Protein AF-A0A658K7X8-F1 (afdb_monomer)

Organism: NCBI:txid251724

Sequence (131 aa):
MVTKVSDSGRADALLAQLPREGRGRLKVFLGAAPGVGKTYAMLQAAHAQLRQGVRVVAGVVETHGRAETEALLNGVPQQPLLRTEYRGMTLEEMDLDALLKAAPALVLVDELAHTNAPGSRHTKRWQDIQE

Mean predicted aligned error: 5.35 Å

Solvent-accessible surface area (backbone atoms only — not comparable to full-atom values): 8335 Å² total; per-residue (Å²): 135,83,80,76,74,55,71,67,60,57,51,53,56,54,58,70,72,52,82,81,82,86,61,88,86,88,86,83,73,82,66,100,53,86,87,74,43,47,63,49,55,51,47,55,52,48,53,56,40,44,77,72,69,45,50,54,32,36,40,38,79,77,51,86,87,36,66,73,42,44,59,51,50,74,76,45,52,66,52,74,60,42,78,45,82,54,98,92,38,83,44,77,41,61,43,59,69,60,47,62,73,65,60,60,79,38,74,41,72,57,60,62,85,39,69,45,62,92,88,49,96,47,68,33,42,50,55,65,72,69,108

Nearest PDB structures (foldseek):
  2r8r-assembly2_B  TM=1.002E+00  e=3.128E-18  Pseudomonas syringae pv. tomato str. DC3000
  2r8r-assembly1_A  TM=1.003E+00  e=4.681E-18  Pseudomonas syringae pv. tomato str. DC3000
  2nmv-assembly1_A  TM=3.295E-01  e=2.252E+00  Bacillus subtilis
  6o8g-assembly2_B  TM=2.976E-01  e=4.123E+00  [Bacillus] caldotenax

Secondary structure (DSSP, 8-state):
------HHHHHHHHHHHS---SS--------SSTTSSHHHHHHHHHHHHHHTT--EEEEE---TT-HHHHHHHHTS-BPPPEEEEETTEEEEE--HHHHHHH--SEEEE--TT-BPPTT-SSSBHHHHHH-

Foldseek 3Di:
DDPPPDPVVVQVVVQVPDDPPVFDDDDAQDDDDPPPCSLVVLLVVVVVCVVVVFQEEEQDGDCVPPPSSVVSNVVHHYDAWDWDADPNDTDTHGPLVVCVVVVGRYYHDPDQADQDDPPDPDRGNVVSVRD

pLDDT: mean 91.02, std 14.11, range [26.56, 98.75]

InterPro domains:
  IPR003852 Signal transduction histidine kinase, osmosensitive K+ channel sensor, N-terminal [PF02702] (23-131)
  IPR027417 P-loop containing nucleoside triphosphate hydrolase [G3DSA:3.40.50.300] (21-131)
  IPR027417 P-loop containing nucleoside triphosphate hydrolase [SSF52540] (28-118)
  IPR052023 Sensor histidine kinase KdpD [PTHR45569] (2-131)

Radius of gyration: 15.7 Å; Cα contacts (8 Å, |Δi|>4): 142; chains: 1; bounding box: 36×34×46 Å

Structure (mmCIF, N/CA/C/O backbone):
data_AF-A0A658K7X8-F1
#
_entry.id   AF-A0A658K7X8-F1
#
loop_
_atom_site.group_PDB
_atom_site.id
_atom_site.type_symbol
_atom_site.label_atom_id
_atom_site.label_alt_id
_atom_site.label_comp_id
_atom_site.label_asym_id
_atom_site.label_entity_id
_atom_site.label_seq_id
_atom_site.pdbx_PDB_ins_code
_atom_site.Cartn_x
_atom_site.Cartn_y
_atom_site.Cartn_z
_atom_site.occupancy
_atom_site.B_iso_or_equiv
_atom_site.auth_seq_id
_atom_site.auth_comp_id
_atom_site.auth_asym_id
_atom_site.auth_atom_id
_atom_site.pdbx_PDB_model_num
ATOM 1 N N . MET A 1 1 ? 11.511 23.031 22.742 1.00 32.84 1 MET A N 1
ATOM 2 C CA . MET A 1 1 ? 10.926 21.681 22.598 1.00 32.84 1 MET A CA 1
ATOM 3 C C . MET A 1 1 ? 9.708 21.805 21.690 1.00 32.84 1 MET A C 1
ATOM 5 O O . MET A 1 1 ? 8.608 22.018 22.172 1.00 32.84 1 MET A O 1
ATOM 9 N N . VAL A 1 2 ? 9.912 21.820 20.368 1.00 26.56 2 VAL A N 1
ATOM 10 C CA . VAL A 1 2 ? 8.791 21.838 19.416 1.00 26.56 2 VAL A CA 1
ATOM 11 C C . VAL A 1 2 ? 8.385 20.389 19.221 1.00 26.56 2 VAL A C 1
ATOM 13 O O . VAL A 1 2 ? 9.100 19.618 18.583 1.00 26.56 2 VAL A O 1
ATOM 16 N N . THR A 1 3 ? 7.270 19.999 19.824 1.00 30.20 3 THR A N 1
ATOM 17 C CA . THR A 1 3 ? 6.587 18.749 19.512 1.00 30.20 3 THR A CA 1
ATOM 18 C C . THR A 1 3 ? 6.206 18.793 18.033 1.00 30.20 3 THR A C 1
ATOM 20 O O . THR A 1 3 ? 5.252 19.457 17.633 1.00 30.20 3 THR A O 1
ATOM 23 N N . LYS A 1 4 ? 6.995 18.112 17.192 1.00 32.78 4 LYS A N 1
ATOM 24 C CA . LYS A 1 4 ? 6.599 17.746 15.831 1.00 32.78 4 LYS A CA 1
ATOM 25 C C . LYS A 1 4 ? 5.364 16.858 15.971 1.00 32.78 4 LYS A C 1
ATOM 27 O O . LYS A 1 4 ? 5.484 15.654 16.173 1.00 32.78 4 LYS A O 1
ATOM 32 N N . VAL A 1 5 ? 4.177 17.454 15.907 1.00 38.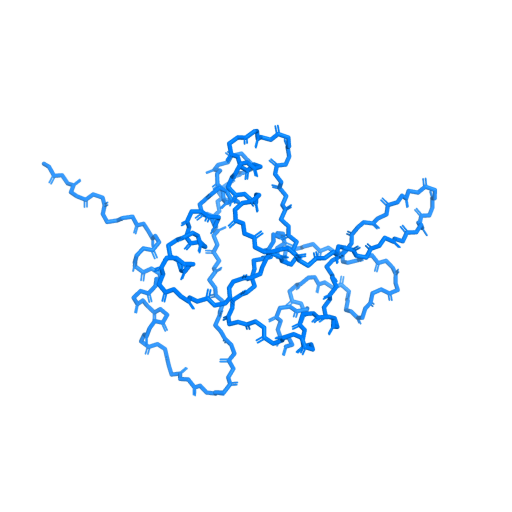53 5 VAL A N 1
ATOM 33 C CA . VAL A 1 5 ? 2.964 16.706 15.578 1.00 38.53 5 VAL A CA 1
ATOM 34 C C . VAL A 1 5 ? 3.248 16.096 14.210 1.00 38.53 5 VAL A C 1
ATOM 36 O O . VAL A 1 5 ? 3.385 16.828 13.230 1.00 38.53 5 VAL A O 1
ATOM 39 N N . SER A 1 6 ? 3.474 14.784 14.163 1.00 49.81 6 SER A N 1
ATOM 40 C CA . SER A 1 6 ? 3.715 14.066 12.916 1.00 49.81 6 SER A CA 1
ATOM 41 C C . SER A 1 6 ? 2.559 14.333 11.956 1.00 49.81 6 SER A C 1
ATOM 43 O O . SER A 1 6 ? 1.392 14.262 12.348 1.00 49.81 6 SER A O 1
ATOM 45 N N . ASP A 1 7 ? 2.890 14.626 10.701 1.00 66.62 7 ASP A N 1
ATOM 46 C CA . ASP A 1 7 ? 1.940 15.010 9.647 1.00 66.62 7 ASP A CA 1
ATOM 47 C C . ASP A 1 7 ? 0.775 14.006 9.495 1.00 66.62 7 ASP A C 1
ATOM 49 O O . ASP A 1 7 ? -0.366 14.368 9.212 1.00 66.62 7 ASP A O 1
ATOM 53 N N . SER A 1 8 ? 1.033 12.734 9.818 1.00 68.31 8 SER A N 1
ATOM 54 C CA . SER A 1 8 ? 0.043 11.655 9.823 1.00 68.31 8 SER A CA 1
ATOM 55 C C . SER A 1 8 ? -1.152 11.898 10.748 1.00 68.31 8 SER A C 1
ATOM 57 O O . SER A 1 8 ? -2.275 11.617 10.334 1.00 68.31 8 SER A O 1
ATOM 59 N N . GLY A 1 9 ? -0.935 12.426 11.957 1.00 74.25 9 GLY A N 1
ATOM 60 C CA . GLY A 1 9 ? -1.999 12.629 12.945 1.00 74.25 9 GLY A CA 1
ATOM 61 C C . GLY A 1 9 ? -2.940 13.771 12.562 1.00 74.25 9 GLY A C 1
ATOM 62 O O . GLY A 1 9 ? -4.139 13.707 12.828 1.00 74.25 9 GLY A O 1
ATOM 63 N N . ARG A 1 10 ? -2.421 14.791 11.863 1.00 80.88 10 ARG A N 1
ATOM 64 C CA . ARG A 1 10 ? -3.247 15.865 11.290 1.00 80.88 10 ARG A CA 1
ATOM 65 C C . ARG A 1 10 ? -4.119 15.350 10.154 1.00 80.88 10 ARG A C 1
ATOM 67 O O . ARG A 1 10 ? -5.296 15.693 10.103 1.00 80.88 10 ARG A O 1
ATOM 74 N N . ALA A 1 11 ? -3.563 14.508 9.283 1.00 81.31 11 ALA A N 1
ATOM 75 C CA . ALA A 1 11 ? -4.328 13.883 8.210 1.00 81.31 11 ALA A CA 1
ATOM 76 C C . ALA A 1 11 ? -5.474 13.016 8.761 1.00 81.31 11 ALA A C 1
ATOM 78 O O . ALA A 1 11 ? -6.596 13.121 8.277 1.00 81.31 11 ALA A O 1
ATOM 79 N N . ASP A 1 12 ? -5.234 12.227 9.812 1.00 83.38 12 ASP A N 1
ATOM 80 C CA . ASP A 1 12 ? -6.287 11.408 10.431 1.00 83.38 12 ASP A CA 1
ATOM 81 C C . ASP A 1 12 ? -7.386 12.262 11.076 1.00 83.38 12 ASP A C 1
ATOM 83 O O . ASP A 1 12 ? -8.573 11.984 10.895 1.00 83.38 12 ASP A O 1
ATOM 87 N N . ALA A 1 13 ? -7.009 13.344 11.764 1.00 81.12 13 ALA A N 1
ATOM 88 C CA . ALA A 1 13 ? -7.965 14.287 12.339 1.00 81.12 13 ALA A CA 1
ATOM 89 C C . ALA A 1 13 ? -8.821 14.982 11.266 1.00 81.12 13 ALA A C 1
ATOM 91 O O . ALA A 1 13 ? -10.030 15.124 11.449 1.00 81.12 13 ALA A O 1
ATOM 92 N N . LEU A 1 14 ? -8.220 15.374 10.137 1.00 81.00 14 LEU A N 1
ATOM 93 C CA . LEU A 1 14 ? -8.944 15.954 9.005 1.00 81.00 14 LEU A CA 1
ATOM 94 C C . LEU A 1 14 ? -9.917 14.939 8.395 1.00 81.00 14 LEU A C 1
ATOM 96 O O . LEU A 1 14 ? -11.089 15.249 8.196 1.00 81.00 14 LEU A O 1
ATOM 100 N N . LEU A 1 15 ? -9.458 13.707 8.156 1.00 83.06 15 LEU A N 1
ATOM 101 C CA . LEU A 1 15 ? -10.302 12.635 7.629 1.00 83.06 15 LEU A CA 1
ATOM 102 C C . LEU A 1 15 ? -11.490 12.360 8.551 1.00 83.06 15 LEU A C 1
ATOM 104 O O . LEU A 1 15 ? -12.595 12.152 8.059 1.00 83.06 15 LEU A O 1
ATOM 108 N N . ALA A 1 16 ? -11.292 12.380 9.871 1.00 82.88 16 ALA A N 1
ATOM 109 C CA . ALA A 1 16 ? -12.360 12.169 10.845 1.00 82.88 16 ALA A CA 1
ATOM 110 C C . ALA A 1 16 ? -13.504 13.190 10.717 1.00 82.88 16 ALA A C 1
ATOM 112 O O . ALA A 1 16 ? -14.657 12.808 10.917 1.00 82.88 16 ALA A O 1
ATOM 113 N N . GLN A 1 17 ? -13.197 14.432 10.331 1.00 84.25 17 GLN A N 1
ATOM 114 C CA . GLN A 1 17 ? -14.153 15.540 10.211 1.00 84.25 17 GLN A CA 1
ATOM 115 C C . GLN A 1 17 ? -14.938 15.549 8.889 1.00 84.25 17 GLN A C 1
ATOM 117 O O . GLN A 1 17 ? -15.947 16.243 8.793 1.00 84.25 17 GLN A O 1
ATOM 122 N N . LEU A 1 18 ? -14.513 14.788 7.873 1.00 81.88 18 LEU A N 1
ATOM 123 C CA . LEU A 1 18 ? -15.205 14.756 6.582 1.00 81.88 18 LEU A CA 1
ATOM 124 C C . LEU A 1 18 ? -16.543 13.996 6.672 1.00 81.88 18 LEU A C 1
ATOM 126 O O . LEU A 1 18 ? -16.579 12.910 7.271 1.00 81.88 18 LEU A O 1
ATOM 130 N N . PRO A 1 19 ? -17.624 14.499 6.042 1.00 77.69 19 PRO A N 1
ATOM 131 C CA . PRO A 1 19 ? -18.906 13.804 5.970 1.00 77.69 19 PRO A CA 1
ATOM 132 C C . PRO A 1 19 ? -18.757 12.371 5.442 1.00 77.69 19 PRO A C 1
ATOM 134 O O . PRO A 1 19 ? -17.954 12.095 4.550 1.00 77.69 19 PRO A O 1
ATOM 137 N N . ARG A 1 20 ? -19.529 11.431 5.998 1.00 72.19 20 ARG A N 1
ATOM 138 C CA . ARG A 1 20 ? -19.598 10.050 5.497 1.00 72.19 20 ARG A CA 1
ATOM 139 C C . ARG A 1 20 ? -20.727 9.941 4.475 1.00 72.19 20 ARG A C 1
ATOM 141 O O . ARG A 1 20 ? -21.810 9.475 4.802 1.00 72.19 20 ARG A O 1
ATOM 148 N N . GLU A 1 21 ? -20.475 10.360 3.241 1.00 76.44 21 GLU A N 1
ATOM 149 C CA . GLU A 1 21 ? -21.455 10.322 2.136 1.00 76.44 21 GLU A CA 1
ATOM 150 C C . GLU A 1 21 ? -21.576 8.929 1.483 1.00 76.44 21 GLU A C 1
ATOM 152 O O . GLU A 1 21 ? -21.750 8.801 0.276 1.00 76.44 21 GLU A O 1
ATOM 157 N N . GLY A 1 22 ? -21.406 7.853 2.259 1.00 72.00 22 GLY A N 1
ATOM 158 C CA . GLY A 1 22 ? -21.418 6.475 1.747 1.00 72.00 22 GLY A CA 1
ATOM 159 C C . GLY A 1 22 ? -20.195 6.069 0.910 1.00 72.00 22 GLY A C 1
ATOM 160 O O . GLY A 1 22 ? -20.096 4.908 0.528 1.00 72.00 22 GLY A O 1
ATOM 161 N N . ARG A 1 23 ? -19.244 6.980 0.660 1.00 78.69 23 ARG A N 1
ATOM 162 C CA . ARG A 1 23 ? -17.979 6.705 -0.047 1.00 78.69 23 ARG A CA 1
ATOM 163 C C . ARG A 1 23 ? -16.822 6.479 0.931 1.00 78.69 23 ARG A C 1
ATOM 165 O O . ARG A 1 23 ? -16.831 6.993 2.054 1.00 78.69 23 ARG A O 1
ATOM 172 N N . GLY A 1 24 ? -15.822 5.714 0.493 1.00 88.38 24 GLY A N 1
ATOM 173 C CA . GLY A 1 24 ? -14.564 5.519 1.217 1.00 88.38 24 GLY A CA 1
ATOM 174 C C . GLY A 1 24 ? -13.761 6.817 1.383 1.00 88.38 24 GLY A C 1
ATOM 175 O O . GLY A 1 24 ? -14.084 7.859 0.814 1.00 88.38 24 GLY A O 1
ATOM 176 N N . ARG A 1 25 ? -12.691 6.759 2.182 1.00 92.06 25 ARG A N 1
ATOM 177 C CA . ARG A 1 25 ? -11.773 7.884 2.417 1.00 92.06 25 ARG A CA 1
ATOM 178 C C . ARG A 1 25 ? -10.373 7.523 1.930 1.00 92.06 25 ARG A C 1
ATOM 180 O O . ARG A 1 25 ? -9.888 6.441 2.244 1.00 92.06 25 ARG A O 1
ATOM 187 N N . LEU A 1 26 ? -9.707 8.451 1.244 1.00 94.19 26 LEU A N 1
ATOM 188 C CA . LEU A 1 26 ? -8.338 8.277 0.756 1.00 94.19 26 LEU A CA 1
ATOM 189 C C . LEU A 1 26 ? -7.351 9.104 1.590 1.00 94.19 26 LEU A C 1
ATOM 191 O O . LEU A 1 26 ? -7.487 10.322 1.702 1.00 94.19 26 LEU A O 1
ATOM 195 N N . LYS A 1 27 ? -6.327 8.442 2.137 1.00 95.25 27 LYS A N 1
ATOM 196 C CA . LYS A 1 27 ? -5.163 9.084 2.762 1.00 95.25 27 LYS A CA 1
ATOM 197 C C . LYS A 1 27 ? -3.953 8.908 1.851 1.00 95.25 27 LYS A C 1
ATOM 199 O O . LYS A 1 27 ? -3.530 7.782 1.616 1.00 95.25 27 LYS A O 1
ATOM 204 N N . VAL A 1 28 ? -3.378 10.009 1.372 1.00 95.25 28 VAL A N 1
ATOM 205 C CA . VAL A 1 28 ? -2.204 9.977 0.487 1.00 95.25 28 VAL A CA 1
ATOM 206 C C . VAL A 1 28 ? -0.943 10.323 1.272 1.00 95.25 28 VAL A C 1
ATOM 208 O O . VAL A 1 28 ? -0.864 11.374 1.906 1.00 95.25 28 VAL A O 1
ATOM 211 N N . PHE A 1 29 ? 0.066 9.455 1.195 1.00 94.56 29 PHE A N 1
ATOM 212 C CA . PHE A 1 29 ? 1.412 9.732 1.695 1.00 94.56 29 PHE A CA 1
ATOM 213 C C . PHE A 1 29 ? 2.247 10.329 0.559 1.00 94.56 29 PHE A C 1
ATOM 215 O O . PHE A 1 29 ? 2.762 9.606 -0.292 1.00 94.56 29 PHE A O 1
ATOM 222 N N . LEU A 1 30 ? 2.357 11.658 0.519 1.00 93.00 30 LEU A N 1
ATOM 223 C CA . LEU A 1 30 ? 3.117 12.371 -0.509 1.00 93.00 30 LEU A CA 1
ATOM 224 C C . LEU A 1 30 ? 4.597 12.494 -0.118 1.00 93.00 30 LEU A C 1
ATOM 226 O O . LEU A 1 30 ? 4.939 12.625 1.054 1.00 93.00 30 LEU A O 1
ATOM 230 N N . GLY A 1 31 ? 5.491 12.481 -1.105 1.00 90.00 31 GLY A N 1
ATOM 231 C CA . GLY A 1 31 ? 6.921 12.656 -0.875 1.00 90.00 31 GLY A CA 1
ATOM 232 C C . GLY A 1 31 ? 7.628 13.197 -2.109 1.00 90.00 31 GLY A C 1
ATOM 233 O O . GLY A 1 31 ? 7.279 12.827 -3.226 1.00 90.00 31 GLY A O 1
ATOM 234 N N . ALA A 1 32 ? 8.623 14.057 -1.894 1.00 89.50 32 ALA A N 1
ATOM 235 C CA . ALA A 1 32 ? 9.283 14.824 -2.953 1.00 89.50 32 ALA A CA 1
ATOM 236 C C . ALA A 1 32 ? 10.163 13.985 -3.897 1.00 89.50 32 ALA A C 1
ATOM 238 O O . ALA A 1 32 ? 10.481 14.434 -4.993 1.00 89.50 32 ALA A O 1
ATOM 239 N N . ALA A 1 33 ? 10.570 12.783 -3.476 1.00 88.44 33 ALA A N 1
ATOM 240 C CA . ALA A 1 33 ? 11.449 11.909 -4.245 1.00 88.44 33 ALA A CA 1
ATOM 241 C C . ALA A 1 33 ? 11.236 10.418 -3.895 1.00 88.44 33 ALA A C 1
ATOM 243 O O . ALA A 1 33 ? 10.585 10.090 -2.889 1.00 88.44 33 ALA A O 1
ATOM 244 N N . PRO A 1 34 ? 11.774 9.484 -4.698 1.00 87.69 34 PRO A N 1
ATOM 245 C CA . PRO A 1 34 ? 11.973 8.095 -4.286 1.00 87.69 34 PRO A CA 1
ATOM 246 C C . PRO A 1 34 ? 12.827 7.998 -3.011 1.00 87.69 34 PRO A C 1
ATOM 248 O O . PRO A 1 34 ? 13.631 8.877 -2.717 1.00 87.69 34 PRO A O 1
ATOM 251 N N . GLY A 1 35 ? 12.629 6.947 -2.214 1.00 90.25 35 GLY A N 1
ATOM 252 C CA . GLY A 1 35 ? 13.430 6.707 -1.003 1.00 90.25 35 GLY A CA 1
ATOM 253 C C . GLY A 1 35 ? 13.058 7.530 0.239 1.00 90.25 35 GLY A C 1
ATOM 254 O O . GLY A 1 35 ? 13.415 7.125 1.338 1.00 90.25 35 GLY A O 1
ATOM 255 N N . VAL A 1 36 ? 12.245 8.590 0.130 1.00 92.81 36 VAL A N 1
ATOM 256 C CA . VAL A 1 36 ? 11.850 9.459 1.273 1.00 92.81 36 VAL A CA 1
ATOM 257 C C . VAL A 1 36 ? 10.963 8.791 2.342 1.00 92.81 36 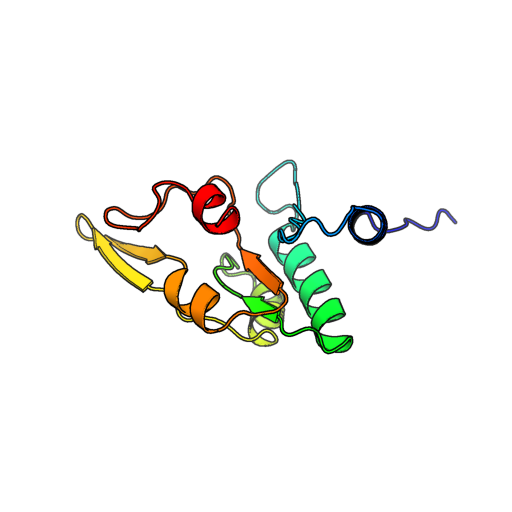VAL A C 1
ATOM 259 O O . VAL A 1 36 ? 10.500 9.455 3.263 1.00 92.81 36 VAL A O 1
ATOM 262 N N . GLY A 1 37 ? 10.697 7.486 2.225 1.00 94.94 37 GLY A N 1
ATOM 263 C CA . GLY A 1 37 ? 10.024 6.705 3.270 1.00 94.94 37 GLY A CA 1
ATOM 264 C C . GLY A 1 37 ? 8.493 6.645 3.202 1.00 94.94 37 GLY A C 1
ATOM 265 O O . GLY A 1 37 ? 7.878 6.271 4.194 1.00 94.94 37 GLY A O 1
ATOM 266 N N . LYS A 1 38 ? 7.864 6.962 2.059 1.00 96.44 38 LYS A N 1
ATOM 267 C CA . LYS A 1 38 ? 6.390 6.936 1.897 1.00 96.44 38 LYS A CA 1
ATOM 268 C C . LYS A 1 38 ? 5.763 5.598 2.314 1.00 96.44 38 LYS A C 1
ATOM 270 O O . LYS A 1 38 ? 4.934 5.570 3.218 1.00 96.44 38 LYS A O 1
ATOM 275 N N . THR A 1 39 ? 6.221 4.499 1.716 1.00 97.25 39 THR A N 1
ATOM 276 C CA . THR A 1 39 ? 5.731 3.141 2.005 1.00 97.25 39 THR A CA 1
ATOM 277 C C . THR A 1 39 ? 5.943 2.751 3.465 1.00 97.25 39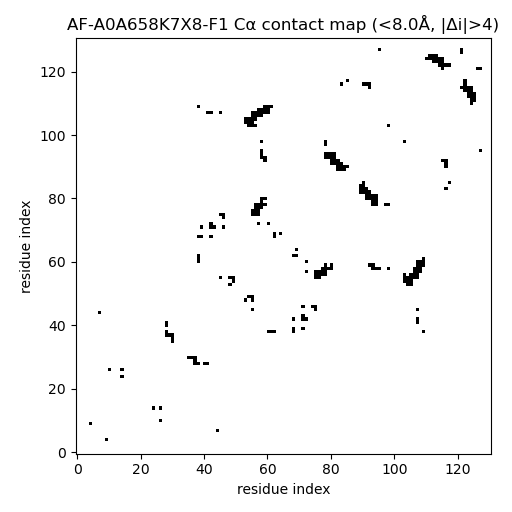 THR A C 1
ATOM 279 O O . THR A 1 39 ? 5.044 2.225 4.113 1.00 97.25 39 THR A O 1
ATOM 282 N N . TYR A 1 40 ? 7.105 3.089 4.028 1.00 97.44 40 TYR A N 1
ATOM 283 C CA . TYR A 1 40 ? 7.396 2.850 5.440 1.00 97.44 40 TYR A CA 1
ATOM 284 C C . TYR A 1 40 ? 6.417 3.603 6.355 1.00 97.44 40 TYR A C 1
ATOM 286 O O . TYR A 1 40 ? 5.854 3.021 7.279 1.00 97.44 40 TYR A O 1
ATOM 294 N N . ALA A 1 41 ? 6.156 4.884 6.076 1.00 96.75 41 ALA A N 1
ATOM 295 C CA . ALA A 1 41 ? 5.198 5.687 6.834 1.00 96.75 41 ALA A CA 1
ATOM 296 C C . ALA A 1 41 ? 3.756 5.160 6.704 1.00 96.75 41 ALA A C 1
ATOM 298 O O . ALA A 1 41 ? 3.027 5.134 7.698 1.00 96.75 41 ALA A O 1
ATOM 299 N N . MET A 1 42 ? 3.361 4.703 5.510 1.00 98.00 42 MET A N 1
ATOM 300 C CA . MET A 1 42 ? 2.069 4.054 5.275 1.00 98.00 42 MET A CA 1
ATOM 301 C C . MET A 1 42 ? 1.922 2.781 6.116 1.00 98.00 42 MET A C 1
ATOM 303 O O . MET A 1 42 ? 0.919 2.624 6.812 1.00 98.00 42 MET A O 1
ATOM 307 N N . LEU A 1 43 ? 2.933 1.909 6.123 1.00 98.50 43 LEU A N 1
ATOM 308 C CA . LEU A 1 43 ? 2.926 0.681 6.921 1.00 98.50 43 LEU A CA 1
ATOM 309 C C . LEU A 1 43 ? 2.926 0.965 8.429 1.00 98.50 43 LEU A C 1
ATOM 311 O O . LEU A 1 43 ? 2.188 0.325 9.172 1.00 98.50 43 LEU A O 1
ATOM 315 N N . GLN A 1 44 ? 3.675 1.964 8.900 1.00 98.00 44 GLN A N 1
ATOM 316 C CA . GLN A 1 44 ? 3.629 2.366 10.311 1.00 98.00 44 GLN A CA 1
ATOM 317 C C . GLN A 1 44 ? 2.232 2.849 10.731 1.00 98.00 44 GLN A C 1
ATOM 319 O O . GLN A 1 44 ? 1.743 2.497 11.809 1.00 98.00 44 GLN A O 1
ATOM 324 N N . ALA A 1 45 ? 1.555 3.618 9.871 1.00 97.31 45 ALA A N 1
ATOM 325 C CA . ALA A 1 45 ? 0.169 4.017 10.103 1.00 97.31 45 ALA A CA 1
ATOM 326 C C . ALA A 1 45 ? -0.777 2.804 10.095 1.00 97.31 45 ALA A C 1
ATOM 328 O O . ALA A 1 45 ? -1.638 2.696 10.967 1.00 97.31 45 ALA A O 1
ATOM 329 N N . ALA A 1 46 ? -0.581 1.856 9.177 1.00 98.00 46 ALA A N 1
ATOM 330 C CA . ALA A 1 46 ? -1.346 0.613 9.125 1.00 98.00 46 ALA A CA 1
ATOM 331 C C . ALA A 1 46 ? -1.222 -0.204 10.420 1.00 98.00 46 ALA A C 1
ATOM 333 O O . ALA A 1 46 ? -2.226 -0.662 10.961 1.00 98.00 46 ALA A O 1
ATOM 334 N N . HIS A 1 47 ? -0.014 -0.312 10.975 1.00 98.31 47 HIS A N 1
ATOM 335 C CA . HIS A 1 47 ? 0.237 -0.964 12.263 1.00 98.31 47 HIS A CA 1
ATOM 336 C C . HIS A 1 47 ? -0.492 -0.282 13.427 1.00 98.31 47 HIS A C 1
ATOM 338 O O . HIS A 1 47 ? -0.982 -0.956 14.333 1.00 98.31 47 HIS A O 1
ATOM 344 N N . ALA A 1 48 ? -0.614 1.049 13.412 1.00 96.75 48 ALA A N 1
ATOM 345 C CA . ALA A 1 48 ? -1.427 1.761 14.397 1.00 96.75 48 ALA A CA 1
ATOM 346 C C . ALA A 1 48 ? -2.920 1.415 14.276 1.00 96.75 48 ALA A C 1
ATOM 348 O O . ALA A 1 48 ? -3.569 1.198 15.299 1.00 96.75 48 ALA A O 1
ATOM 349 N N . GLN A 1 49 ? -3.436 1.290 13.051 1.00 97.38 49 GLN A N 1
ATOM 350 C CA . GLN A 1 49 ? -4.822 0.888 12.793 1.00 97.38 49 GLN A CA 1
ATOM 351 C C . GLN A 1 49 ? -5.079 -0.576 13.184 1.00 97.38 49 GLN A C 1
ATOM 353 O O . GLN A 1 49 ? -6.095 -0.873 13.812 1.00 97.38 49 GLN A O 1
ATOM 358 N N . LEU A 1 50 ? -4.139 -1.483 12.898 1.00 97.88 50 LEU A N 1
ATOM 359 C CA . LEU A 1 50 ? -4.204 -2.884 13.327 1.00 97.88 50 LEU A CA 1
ATOM 360 C C . LEU A 1 50 ? -4.287 -3.006 14.853 1.00 97.88 50 LEU A C 1
ATOM 362 O O . LEU A 1 50 ? -5.139 -3.729 15.363 1.00 97.88 50 LEU A O 1
ATOM 366 N N . ARG A 1 51 ? -3.474 -2.242 15.599 1.00 97.81 51 ARG A N 1
ATOM 367 C CA . ARG A 1 51 ? -3.537 -2.203 17.075 1.00 97.81 51 ARG A CA 1
ATOM 368 C C . ARG A 1 51 ? -4.877 -1.698 17.618 1.00 97.81 51 ARG A C 1
ATOM 370 O O . ARG A 1 51 ? -5.220 -2.012 18.751 1.00 97.81 51 ARG A O 1
ATOM 377 N N . GLN A 1 52 ? -5.627 -0.933 16.827 1.00 97.06 52 GLN A N 1
ATOM 378 C CA . GLN A 1 52 ? -6.979 -0.471 17.159 1.00 97.06 52 GLN A CA 1
ATOM 379 C C . GLN A 1 52 ? -8.076 -1.450 16.700 1.00 97.06 52 GLN A C 1
ATOM 381 O O . GLN A 1 52 ? -9.259 -1.149 16.835 1.00 97.06 52 GLN A O 1
ATOM 386 N N . GLY A 1 53 ? -7.710 -2.613 16.150 1.00 97.38 53 GLY A N 1
ATOM 387 C CA . GLY A 1 53 ? -8.653 -3.633 15.684 1.00 97.38 53 GLY A CA 1
ATOM 388 C C . GLY A 1 53 ? -9.246 -3.369 14.297 1.00 97.38 53 GLY A C 1
ATOM 389 O O . GLY A 1 53 ? -10.222 -4.015 13.915 1.00 97.38 53 GLY A O 1
ATOM 390 N N . VAL A 1 54 ? -8.689 -2.435 13.519 1.00 97.81 54 VAL A N 1
ATOM 391 C CA . VAL A 1 54 ? -9.135 -2.194 12.139 1.00 97.81 54 VAL A CA 1
ATOM 392 C C . VAL A 1 54 ? -8.728 -3.373 11.253 1.00 97.81 54 VAL A C 1
ATOM 394 O O . VAL A 1 54 ? -7.584 -3.822 11.290 1.00 97.81 54 VAL A O 1
ATOM 397 N N . ARG A 1 55 ? -9.649 -3.853 10.407 1.00 98.12 55 ARG A N 1
ATOM 398 C CA . ARG A 1 55 ? -9.369 -4.889 9.398 1.00 98.12 55 ARG A CA 1
ATOM 399 C C . ARG A 1 55 ? -8.568 -4.302 8.234 1.00 98.12 55 ARG A C 1
ATOM 401 O O . ARG A 1 55 ? -9.159 -3.847 7.252 1.00 98.12 55 ARG A O 1
ATOM 408 N N . VAL A 1 56 ? -7.246 -4.282 8.384 1.00 98.56 56 VAL A N 1
ATOM 409 C CA . VAL A 1 56 ? -6.297 -3.791 7.377 1.00 98.56 56 VAL A CA 1
ATOM 410 C C . VAL A 1 56 ? -5.833 -4.929 6.471 1.00 98.56 56 VAL A C 1
ATOM 412 O O . VAL A 1 56 ? -5.524 -6.013 6.963 1.00 98.56 56 VAL A O 1
ATOM 415 N N . VAL A 1 57 ? -5.751 -4.664 5.169 1.00 98.75 57 VAL A N 1
ATOM 416 C CA . VAL A 1 57 ? -5.174 -5.567 4.165 1.00 98.75 57 VAL A CA 1
ATOM 417 C C . VAL A 1 57 ? -4.189 -4.793 3.288 1.00 98.75 57 VAL A C 1
ATOM 419 O O . VAL A 1 57 ? -4.483 -3.685 2.846 1.00 98.75 57 VAL A O 1
ATOM 422 N N . ALA A 1 58 ? -3.018 -5.359 3.018 1.00 98.75 58 ALA A N 1
ATOM 423 C CA . ALA A 1 58 ? -2.133 -4.884 1.962 1.00 98.75 58 ALA A CA 1
ATOM 424 C C . ALA A 1 58 ? -2.643 -5.409 0.613 1.00 98.75 58 ALA A C 1
ATOM 426 O O . ALA A 1 58 ? -2.680 -6.621 0.405 1.00 98.75 58 ALA A O 1
ATOM 427 N N . GLY A 1 59 ? -3.079 -4.501 -0.266 1.00 98.56 59 GLY A N 1
ATOM 428 C CA . GLY A 1 59 ? -3.513 -4.837 -1.624 1.00 98.56 59 GLY A CA 1
ATOM 429 C C . GLY A 1 59 ? -2.331 -4.919 -2.584 1.00 98.56 59 GLY A C 1
ATOM 430 O O . GLY A 1 59 ? -2.184 -5.902 -3.296 1.00 98.56 59 GLY A O 1
ATOM 431 N N . VAL A 1 60 ? -1.468 -3.902 -2.561 1.00 98.38 60 VAL A N 1
ATOM 432 C CA . VAL A 1 60 ? -0.174 -3.880 -3.260 1.00 98.38 60 VAL A CA 1
ATOM 433 C C . VAL A 1 60 ? 0.769 -2.939 -2.513 1.00 98.38 60 VAL A C 1
ATOM 435 O O . VAL A 1 60 ? 0.395 -1.808 -2.194 1.00 98.38 60 VAL A O 1
ATOM 438 N N . VAL A 1 61 ? 1.965 -3.422 -2.169 1.00 98.31 61 VAL A N 1
ATOM 439 C CA . VAL A 1 61 ? 2.962 -2.687 -1.375 1.00 98.31 61 VAL A CA 1
ATOM 440 C C . VAL A 1 61 ? 4.361 -2.976 -1.910 1.00 98.31 61 VAL A C 1
ATOM 442 O O . VAL A 1 61 ? 4.751 -4.133 -2.028 1.00 98.31 61 VAL A O 1
ATOM 445 N N . GLU A 1 62 ? 5.136 -1.920 -2.150 1.00 95.75 62 GLU A N 1
ATOM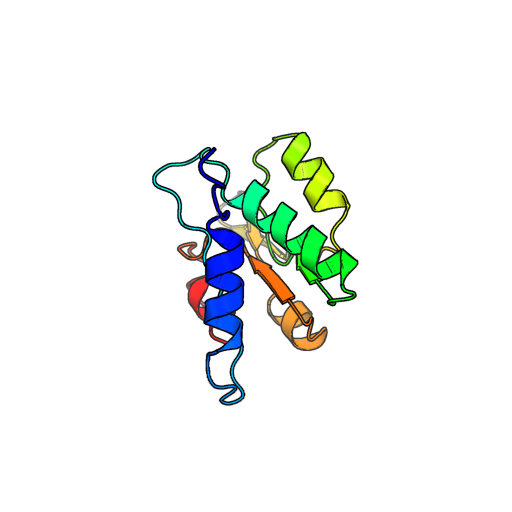 446 C CA . GLU A 1 62 ? 6.459 -1.977 -2.774 1.00 95.75 62 GLU A CA 1
ATOM 447 C C . GLU A 1 62 ? 7.573 -1.729 -1.745 1.00 95.75 62 GLU A C 1
ATOM 449 O O . GLU A 1 62 ? 7.895 -0.597 -1.358 1.00 95.75 62 GLU A O 1
ATOM 454 N N . THR A 1 63 ? 8.207 -2.803 -1.266 1.00 96.00 63 THR A N 1
ATOM 455 C CA . THR A 1 63 ? 9.286 -2.683 -0.266 1.00 96.00 63 THR A CA 1
ATOM 456 C C . THR A 1 63 ? 10.612 -2.242 -0.883 1.00 96.00 63 THR A C 1
ATOM 458 O O . THR A 1 63 ? 11.416 -1.579 -0.211 1.00 96.00 63 THR A O 1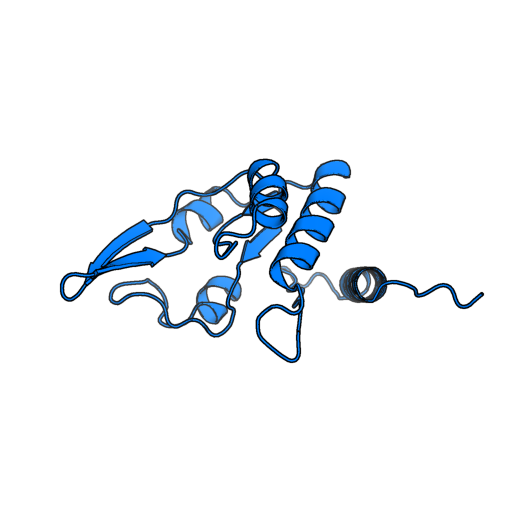
ATOM 461 N N . HIS A 1 64 ? 10.823 -2.577 -2.161 1.00 94.06 64 HIS A N 1
ATOM 462 C CA . HIS A 1 64 ? 12.075 -2.423 -2.903 1.00 94.06 64 HIS A CA 1
ATOM 463 C C . HIS A 1 64 ? 13.296 -3.002 -2.162 1.00 94.06 64 HIS A C 1
ATOM 465 O O . HIS A 1 64 ? 14.350 -2.368 -2.102 1.00 94.06 64 HIS A O 1
ATOM 471 N N . GLY A 1 65 ? 13.148 -4.179 -1.542 1.00 93.62 65 GLY A N 1
ATOM 472 C CA . GLY A 1 65 ? 14.252 -4.890 -0.881 1.00 93.62 65 GLY A CA 1
ATOM 473 C C . GLY A 1 65 ? 14.678 -4.311 0.472 1.00 93.62 65 GLY A C 1
ATOM 474 O O . GLY A 1 65 ? 15.719 -4.680 1.018 1.00 93.62 65 GLY A O 1
ATOM 475 N N . ARG A 1 66 ? 13.930 -3.345 1.019 1.00 96.94 66 ARG A N 1
ATOM 476 C CA . ARG A 1 66 ? 14.257 -2.732 2.312 1.00 96.94 66 ARG A CA 1
ATOM 477 C C . ARG A 1 66 ? 13.761 -3.620 3.446 1.00 96.94 66 ARG A C 1
ATOM 479 O O . ARG A 1 66 ? 12.575 -3.584 3.773 1.00 96.94 66 ARG A O 1
ATOM 486 N N . ALA A 1 67 ? 14.689 -4.311 4.104 1.00 97.44 67 ALA A N 1
ATOM 487 C CA . ALA A 1 67 ? 14.411 -5.263 5.183 1.00 97.44 67 ALA A CA 1
ATOM 488 C C . ALA A 1 67 ? 13.470 -4.724 6.279 1.00 97.44 67 ALA A C 1
ATOM 490 O O . ALA A 1 67 ? 12.551 -5.413 6.708 1.00 97.44 67 ALA A O 1
ATOM 491 N N . GLU A 1 68 ? 13.634 -3.469 6.713 1.00 96.31 68 GLU A N 1
ATOM 492 C CA . GLU A 1 68 ? 12.745 -2.876 7.726 1.00 96.31 68 GLU A CA 1
ATOM 493 C C . GLU A 1 68 ? 11.310 -2.669 7.217 1.00 96.31 68 GLU A C 1
ATOM 495 O O . GLU A 1 68 ? 10.348 -2.786 7.972 1.00 96.31 68 GLU A O 1
ATOM 500 N N . THR A 1 69 ? 11.154 -2.360 5.927 1.00 97.75 69 THR A N 1
ATOM 501 C CA . THR A 1 69 ? 9.835 -2.188 5.296 1.00 97.75 69 THR A CA 1
ATOM 502 C C . THR A 1 69 ? 9.167 -3.547 5.090 1.00 97.75 69 THR A C 1
ATOM 504 O O . THR A 1 69 ? 7.975 -3.686 5.345 1.00 97.75 69 THR A O 1
ATOM 507 N N . GLU A 1 70 ? 9.940 -4.567 4.714 1.00 98.25 70 GLU A N 1
ATOM 508 C CA . GLU A 1 70 ? 9.481 -5.958 4.622 1.00 98.25 70 GLU A CA 1
ATOM 509 C C . GLU A 1 70 ? 9.033 -6.497 5.978 1.00 98.25 70 GLU A C 1
ATOM 511 O O . GLU A 1 70 ? 7.957 -7.077 6.083 1.00 98.25 70 GLU A O 1
ATOM 516 N N . ALA A 1 71 ? 9.799 -6.238 7.039 1.00 98.06 71 ALA A N 1
ATOM 517 C CA . ALA A 1 71 ? 9.425 -6.628 8.394 1.00 98.06 71 ALA A CA 1
ATOM 518 C C . ALA A 1 71 ? 8.077 -6.018 8.817 1.00 98.06 71 ALA A C 1
ATOM 520 O O . ALA A 1 71 ? 7.258 -6.704 9.429 1.00 98.06 71 ALA A O 1
ATOM 521 N N . LEU A 1 72 ? 7.815 -4.756 8.455 1.00 98.44 72 LEU A N 1
ATOM 522 C CA . LEU A 1 72 ? 6.510 -4.138 8.691 1.00 98.44 72 LEU A CA 1
ATOM 523 C C . LEU A 1 72 ? 5.407 -4.787 7.847 1.00 98.44 72 LEU A C 1
ATOM 525 O O . LEU A 1 72 ? 4.342 -5.077 8.391 1.00 98.44 72 LEU A O 1
ATOM 529 N N . LEU A 1 73 ? 5.645 -5.026 6.555 1.00 98.62 73 LEU A N 1
ATOM 530 C CA . LEU A 1 73 ? 4.671 -5.649 5.652 1.00 98.62 73 LEU A CA 1
ATOM 531 C C . LEU A 1 73 ? 4.295 -7.070 6.100 1.00 98.62 73 LEU A C 1
ATOM 533 O O . LEU A 1 73 ? 3.121 -7.428 6.080 1.00 98.62 73 LEU A O 1
ATOM 537 N N . ASN A 1 74 ? 5.259 -7.849 6.591 1.00 98.06 74 ASN A N 1
ATOM 538 C CA . ASN A 1 74 ? 5.033 -9.201 7.110 1.00 98.06 74 ASN A CA 1
ATOM 539 C C . ASN A 1 74 ? 4.065 -9.236 8.305 1.00 98.06 74 ASN A C 1
ATOM 541 O O . ASN A 1 74 ? 3.444 -10.263 8.566 1.00 98.06 74 ASN A O 1
ATOM 545 N N . GLY A 1 75 ? 3.918 -8.121 9.026 1.00 97.88 75 GLY A N 1
ATOM 546 C CA . GLY A 1 75 ? 2.953 -7.973 10.117 1.00 97.88 75 GLY A CA 1
ATOM 547 C C . GLY A 1 75 ? 1.548 -7.536 9.683 1.00 97.88 75 GLY A C 1
ATOM 548 O O . GLY A 1 75 ? 0.705 -7.307 10.548 1.00 97.88 75 GLY A O 1
ATOM 549 N N . VAL A 1 76 ? 1.288 -7.379 8.381 1.00 98.56 76 VAL A N 1
ATOM 550 C CA . VAL A 1 76 ? -0.004 -6.949 7.824 1.00 98.56 76 VAL A CA 1
ATOM 551 C C . VAL A 1 76 ? -0.597 -8.091 6.988 1.00 98.56 76 VAL A C 1
ATOM 553 O O . VAL A 1 76 ? 0.133 -8.677 6.192 1.00 98.56 76 VAL A O 1
ATOM 556 N N . PRO A 1 77 ? -1.900 -8.421 7.111 1.00 98.56 77 PRO A N 1
ATOM 557 C CA . PRO A 1 77 ? -2.557 -9.358 6.196 1.00 98.56 77 PRO A CA 1
ATOM 558 C C . PRO A 1 77 ? -2.416 -8.907 4.738 1.00 98.56 77 PRO A C 1
ATOM 560 O O . PRO A 1 77 ? -2.628 -7.733 4.443 1.00 98.56 77 PRO A O 1
ATOM 563 N N . GLN A 1 78 ? -2.085 -9.817 3.823 1.00 98.62 78 GLN A N 1
ATOM 564 C CA . GLN A 1 78 ? -1.809 -9.485 2.419 1.00 98.62 78 GLN A CA 1
ATOM 565 C C . GLN A 1 78 ? -2.799 -10.194 1.497 1.00 98.62 78 GLN A C 1
ATOM 567 O O . GLN A 1 78 ? -3.065 -11.385 1.673 1.00 98.62 78 GLN A O 1
ATOM 572 N N . GLN A 1 79 ? -3.329 -9.464 0.517 1.00 98.50 79 GLN A N 1
ATOM 573 C CA . GLN A 1 79 ? -4.044 -10.050 -0.610 1.00 98.50 79 GLN A CA 1
ATOM 574 C C . GLN A 1 79 ? -3.005 -10.524 -1.639 1.00 98.50 79 GLN A C 1
ATOM 576 O O . GLN A 1 79 ? -2.153 -9.726 -2.032 1.00 98.50 79 GLN A O 1
ATOM 581 N N . PRO A 1 80 ? -3.045 -11.791 -2.089 1.00 98.06 80 PRO A N 1
ATOM 582 C CA . PRO A 1 80 ? -2.183 -12.246 -3.173 1.00 98.06 80 PRO A CA 1
ATOM 583 C C . PRO A 1 80 ? -2.340 -11.389 -4.436 1.00 98.06 80 PRO A C 1
ATOM 585 O O . PRO A 1 80 ? -3.461 -11.078 -4.838 1.00 98.06 80 PRO A O 1
ATOM 588 N N . LEU A 1 81 ? -1.214 -11.042 -5.063 1.00 97.88 81 LEU A N 1
ATOM 589 C CA . LEU A 1 81 ? -1.191 -10.318 -6.333 1.00 97.88 81 LEU A CA 1
ATOM 590 C C . LEU A 1 81 ? -1.572 -11.241 -7.495 1.00 97.88 81 LEU A C 1
ATOM 592 O O . LEU A 1 81 ? -1.230 -12.428 -7.515 1.00 97.88 81 LEU A O 1
ATOM 596 N N . LEU A 1 82 ? -2.235 -10.673 -8.497 1.00 97.12 82 LEU A N 1
ATOM 597 C CA . LEU A 1 82 ? -2.474 -11.329 -9.774 1.00 97.12 82 LEU A CA 1
ATOM 598 C C . LEU A 1 82 ? -1.194 -11.300 -10.600 1.00 97.12 82 LEU A C 1
ATOM 600 O O . LEU A 1 82 ? -0.576 -10.250 -10.749 1.00 97.12 82 LE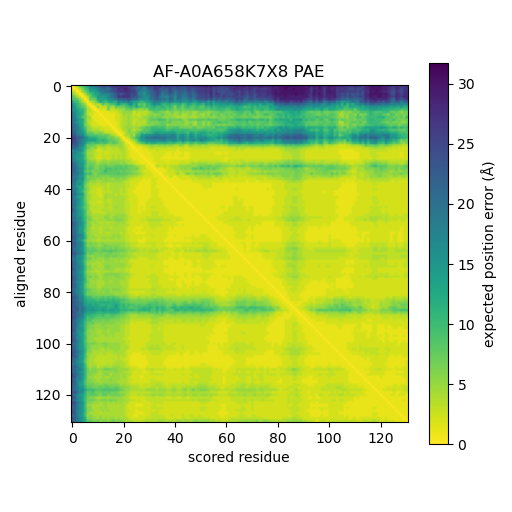U A O 1
ATOM 604 N N . ARG A 1 83 ? -0.818 -12.444 -11.174 1.00 95.62 83 ARG A N 1
ATOM 605 C CA . ARG A 1 83 ? 0.340 -12.562 -12.066 1.00 95.62 83 ARG A CA 1
ATOM 606 C C . ARG A 1 83 ? -0.116 -12.750 -13.498 1.00 95.62 83 ARG A C 1
ATOM 608 O O . ARG A 1 83 ? -0.920 -13.638 -13.777 1.00 95.62 83 ARG A O 1
ATOM 615 N N . THR A 1 84 ? 0.420 -11.941 -14.402 1.00 92.62 84 THR A N 1
ATOM 616 C CA . THR A 1 84 ? 0.144 -12.034 -15.839 1.00 92.62 84 THR A CA 1
ATOM 617 C C . THR A 1 84 ? 1.438 -11.985 -16.637 1.00 92.62 84 THR A C 1
ATOM 619 O O . THR A 1 84 ? 2.377 -11.290 -16.268 1.00 92.62 84 THR A O 1
ATOM 622 N N . GLU A 1 85 ? 1.499 -12.731 -17.737 1.00 92.75 85 GLU A N 1
ATOM 623 C CA . GLU A 1 85 ? 2.630 -12.693 -18.664 1.00 92.75 85 GLU A CA 1
ATOM 624 C C . GLU A 1 85 ? 2.338 -11.693 -19.783 1.00 92.75 85 GLU A C 1
ATOM 626 O O . GLU A 1 85 ? 1.359 -11.834 -20.520 1.00 92.75 85 GLU A O 1
ATOM 631 N N . TYR A 1 86 ? 3.199 -10.692 -19.948 1.00 90.00 86 TYR A N 1
ATOM 632 C CA . TYR A 1 86 ? 3.081 -9.716 -21.023 1.00 90.00 86 TYR A CA 1
ATOM 633 C C . TYR A 1 86 ? 4.442 -9.429 -21.650 1.00 90.00 86 TYR A C 1
ATOM 635 O O . TYR A 1 86 ? 5.368 -8.961 -20.995 1.00 90.00 86 TYR A O 1
ATOM 643 N N . ARG A 1 87 ? 4.564 -9.702 -22.957 1.00 90.56 87 ARG A N 1
ATOM 644 C CA . ARG A 1 87 ? 5.801 -9.505 -23.741 1.00 90.56 87 ARG A CA 1
ATOM 645 C C . ARG A 1 87 ? 7.043 -10.164 -23.112 1.00 90.56 87 ARG A C 1
ATOM 647 O O . ARG A 1 87 ? 8.140 -9.621 -23.199 1.00 90.56 87 ARG A O 1
ATOM 654 N N . GLY A 1 88 ? 6.864 -11.340 -22.507 1.00 91.88 88 GLY A N 1
ATOM 655 C CA . GLY A 1 88 ? 7.941 -12.093 -21.856 1.00 91.88 88 GLY A CA 1
ATOM 656 C C . GLY A 1 88 ? 8.358 -11.550 -20.487 1.00 91.88 88 GLY A C 1
ATOM 657 O O . GLY A 1 88 ? 9.438 -11.892 -20.013 1.00 91.88 88 GLY A O 1
ATOM 658 N N . MET A 1 89 ? 7.541 -10.688 -19.875 1.00 92.94 89 MET A N 1
ATOM 659 C CA . MET A 1 89 ? 7.710 -10.217 -18.503 1.00 92.94 89 MET A CA 1
ATOM 660 C C . MET A 1 89 ? 6.504 -10.639 -17.662 1.00 92.94 89 MET A C 1
ATOM 662 O O . MET A 1 89 ? 5.361 -10.453 -18.087 1.00 92.94 89 MET A O 1
ATOM 666 N N . THR A 1 90 ? 6.758 -11.133 -16.451 1.00 93.69 90 THR A N 1
ATOM 667 C CA 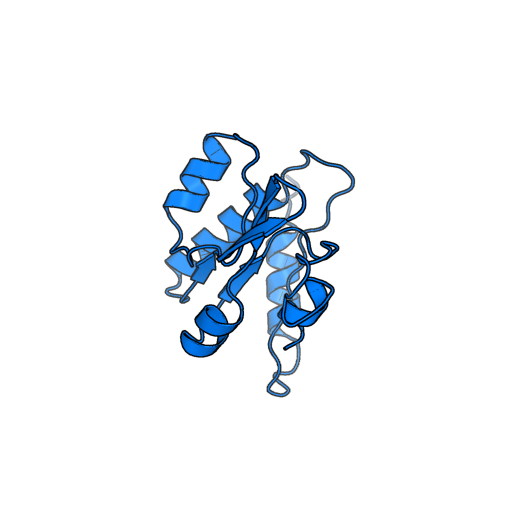. THR A 1 90 ? 5.718 -11.322 -15.438 1.00 93.69 90 THR A CA 1
ATOM 668 C C . THR A 1 90 ? 5.376 -9.968 -14.820 1.00 93.69 90 THR A C 1
ATOM 670 O O . THR A 1 90 ? 6.243 -9.296 -14.262 1.00 93.69 90 THR A O 1
ATOM 673 N N . LEU A 1 91 ? 4.113 -9.565 -14.922 1.00 94.25 91 LEU A N 1
ATOM 674 C CA . LEU A 1 91 ? 3.553 -8.392 -14.261 1.00 94.25 91 LEU A CA 1
ATOM 675 C C . LEU A 1 91 ? 2.735 -8.838 -13.051 1.00 94.25 91 LEU A C 1
ATOM 677 O O . LEU A 1 91 ? 1.972 -9.804 -13.143 1.00 94.25 91 LEU A O 1
ATOM 681 N N . GLU A 1 92 ? 2.876 -8.117 -11.943 1.00 95.94 92 GLU A N 1
ATOM 682 C CA . GLU A 1 92 ? 2.081 -8.313 -10.733 1.00 95.94 92 GLU A CA 1
ATOM 683 C C . GLU A 1 92 ? 1.101 -7.146 -10.564 1.00 95.94 92 GLU A C 1
ATOM 685 O O . GLU A 1 92 ? 1.479 -5.985 -10.705 1.00 95.94 92 GLU A O 1
ATOM 690 N N . GLU A 1 93 ? -0.165 -7.447 -10.280 1.00 97.19 93 GLU A N 1
ATOM 691 C CA . GLU A 1 93 ? -1.209 -6.444 -10.067 1.00 97.19 93 GLU A CA 1
ATOM 692 C C . GLU A 1 93 ? -2.042 -6.723 -8.823 1.00 97.19 93 GLU A C 1
ATOM 694 O O . GLU A 1 93 ? -2.200 -7.864 -8.385 1.00 97.19 93 GLU A O 1
ATOM 699 N N . MET A 1 94 ? -2.620 -5.656 -8.276 1.00 98.06 94 MET A N 1
ATOM 700 C CA . MET A 1 94 ? -3.569 -5.748 -7.173 1.00 98.06 94 MET A CA 1
ATOM 701 C C . MET A 1 94 ? -4.826 -6.520 -7.604 1.00 98.06 94 MET A C 1
ATOM 703 O O . MET A 1 94 ? -5.451 -6.196 -8.614 1.00 98.06 94 MET A O 1
ATOM 707 N N . ASP A 1 95 ? -5.242 -7.500 -6.801 1.00 98.19 95 ASP A N 1
ATOM 708 C CA . ASP A 1 95 ? -6.503 -8.222 -7.000 1.00 98.19 95 ASP A CA 1
ATOM 709 C C . ASP A 1 95 ? -7.690 -7.406 -6.454 1.00 98.19 95 ASP A C 1
ATOM 711 O O . ASP A 1 95 ? -8.138 -7.589 -5.316 1.00 98.19 95 ASP A O 1
ATOM 715 N N . LEU A 1 96 ? -8.172 -6.451 -7.257 1.00 98.06 96 LEU A N 1
ATOM 716 C CA . LEU A 1 96 ? -9.293 -5.580 -6.888 1.00 98.06 96 LEU A CA 1
ATOM 717 C C . LEU A 1 96 ? -10.569 -6.379 -6.583 1.00 98.06 96 LEU A C 1
ATOM 719 O O . LEU A 1 96 ? -11.258 -6.088 -5.606 1.00 98.06 96 LEU A O 1
ATOM 723 N N . ASP A 1 97 ? -10.874 -7.404 -7.379 1.00 98.00 97 ASP A N 1
ATOM 724 C CA . ASP A 1 97 ? -12.094 -8.198 -7.219 1.00 98.00 97 ASP A CA 1
ATOM 725 C C . ASP A 1 97 ? -12.111 -8.943 -5.880 1.00 98.00 97 ASP A C 1
ATOM 727 O O . ASP A 1 97 ? -13.125 -8.948 -5.170 1.00 98.00 97 ASP A O 1
ATOM 731 N N . ALA A 1 98 ? -10.980 -9.537 -5.491 1.00 98.25 98 ALA A N 1
ATOM 732 C CA . ALA A 1 98 ? -10.864 -10.189 -4.195 1.00 98.25 98 ALA A CA 1
ATOM 733 C C . ALA A 1 98 ? -10.958 -9.192 -3.032 1.00 98.25 98 ALA A C 1
ATOM 735 O O . ALA A 1 98 ? -11.616 -9.492 -2.032 1.00 98.25 98 ALA A O 1
ATOM 736 N N . LEU A 1 99 ? -10.366 -7.999 -3.163 1.00 98.25 99 LEU A N 1
ATOM 737 C CA . LEU A 1 99 ? -10.460 -6.949 -2.145 1.00 98.25 99 LEU A CA 1
ATOM 738 C C . LEU A 1 99 ? -11.901 -6.464 -1.962 1.00 98.25 99 LEU A C 1
ATOM 740 O O . LEU A 1 99 ? -12.377 -6.403 -0.827 1.00 98.25 99 LEU A O 1
ATOM 744 N N . LEU A 1 100 ? -12.620 -6.189 -3.054 1.00 97.00 100 LEU A N 1
ATOM 745 C CA . LEU A 1 100 ? -14.031 -5.795 -3.011 1.00 97.00 100 LEU A CA 1
ATOM 746 C C . LEU A 1 100 ? -14.891 -6.886 -2.360 1.00 97.00 100 LEU A C 1
ATOM 748 O O . LEU A 1 100 ? -15.726 -6.594 -1.504 1.00 97.00 100 LEU A O 1
ATOM 752 N N . LYS A 1 101 ? -14.640 -8.157 -2.694 1.00 97.81 101 LYS A N 1
ATOM 753 C CA . LYS A 1 101 ? -15.343 -9.303 -2.101 1.00 97.81 101 LYS A CA 1
ATOM 754 C C . LYS A 1 101 ? -15.043 -9.482 -0.609 1.00 97.81 101 LYS A C 1
ATOM 756 O O . LYS A 1 101 ? -15.942 -9.833 0.154 1.00 97.81 101 LYS A O 1
ATOM 761 N N . ALA A 1 102 ? -13.798 -9.267 -0.187 1.00 97.25 102 ALA A N 1
ATOM 762 C CA . ALA A 1 102 ? -13.385 -9.367 1.214 1.00 97.25 102 ALA A CA 1
ATOM 763 C C . ALA A 1 102 ? -13.844 -8.164 2.060 1.00 97.25 102 ALA A C 1
ATOM 765 O O . ALA A 1 102 ? -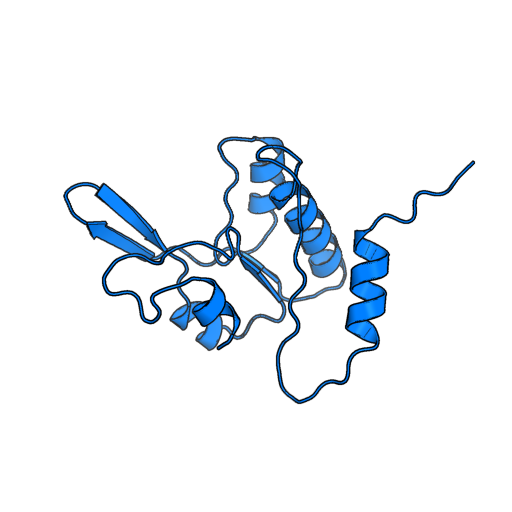13.897 -8.257 3.292 1.00 97.25 102 ALA A O 1
ATOM 766 N N . ALA A 1 103 ? -14.155 -7.040 1.405 1.00 96.31 103 ALA A N 1
ATOM 767 C CA . ALA A 1 103 ? -14.608 -5.789 2.002 1.00 96.31 103 ALA A CA 1
ATOM 768 C C . ALA A 1 103 ? -13.801 -5.397 3.262 1.00 96.31 103 ALA A C 1
ATOM 770 O O . ALA A 1 103 ? -14.377 -5.280 4.353 1.00 96.31 103 ALA A O 1
ATOM 771 N N . PRO A 1 104 ? -12.459 -5.264 3.188 1.00 97.50 104 PRO A N 1
ATOM 772 C CA . PRO A 1 104 ? -11.641 -4.806 4.311 1.00 97.50 104 PRO A CA 1
ATOM 773 C C . PRO A 1 104 ? -12.030 -3.385 4.737 1.00 97.50 104 PRO A C 1
ATOM 775 O O . PRO A 1 104 ? -12.600 -2.615 3.971 1.00 97.50 104 PRO A O 1
ATOM 778 N N . ALA A 1 105 ? -11.723 -3.027 5.984 1.00 96.81 105 ALA A N 1
ATOM 779 C CA . ALA A 1 105 ? -11.984 -1.675 6.479 1.00 96.81 105 ALA A CA 1
ATOM 780 C C . ALA A 1 105 ? -10.923 -0.667 5.998 1.00 96.81 105 ALA A C 1
ATOM 782 O O . ALA A 1 105 ? -11.187 0.533 5.958 1.00 96.81 105 ALA A O 1
ATOM 783 N N . LEU A 1 106 ? -9.722 -1.153 5.665 1.00 98.06 106 LEU A N 1
ATOM 784 C CA . LEU A 1 106 ? -8.615 -0.368 5.129 1.00 98.06 106 LEU A CA 1
ATOM 785 C C . LEU A 1 106 ? -7.782 -1.227 4.172 1.00 98.06 106 LEU A C 1
ATOM 787 O O . LEU A 1 106 ? -7.383 -2.333 4.537 1.00 98.06 106 LEU A O 1
ATOM 791 N N . VAL A 1 107 ? -7.473 -0.689 2.992 1.00 98.62 107 VAL A N 1
ATOM 792 C CA . VAL A 1 107 ? -6.535 -1.284 2.031 1.00 98.62 107 VAL A CA 1
ATOM 793 C C . VAL A 1 107 ? -5.302 -0.395 1.906 1.00 98.62 107 VAL A C 1
ATOM 795 O O . VAL A 1 107 ? -5.430 0.827 1.827 1.00 98.62 107 VAL A O 1
ATOM 798 N N . LEU A 1 108 ? -4.113 -0.997 1.896 1.00 98.69 108 LEU A N 1
ATOM 799 C CA . LEU A 1 108 ? -2.860 -0.313 1.568 1.00 98.69 108 LEU A CA 1
ATOM 800 C C . LEU A 1 108 ? -2.550 -0.512 0.084 1.00 98.69 108 LEU A C 1
ATOM 802 O O . LEU A 1 108 ? -2.533 -1.652 -0.387 1.00 98.69 108 LEU A O 1
ATOM 806 N N . VAL A 1 109 ? -2.314 0.590 -0.625 1.00 98.56 109 VAL A N 1
ATOM 807 C CA . VAL A 1 109 ? -2.067 0.604 -2.071 1.00 98.56 109 VAL A CA 1
ATOM 808 C C . VAL A 1 109 ? -0.919 1.562 -2.364 1.00 98.56 109 VAL A C 1
ATOM 810 O O . VAL A 1 109 ? -1.054 2.774 -2.177 1.00 98.56 109 VAL A O 1
ATOM 813 N N . ASP A 1 110 ? 0.211 1.023 -2.815 1.00 97.81 110 ASP A N 1
ATOM 814 C CA . ASP A 1 110 ? 1.313 1.817 -3.351 1.00 97.81 110 ASP A CA 1
ATOM 815 C C . ASP A 1 110 ? 1.046 2.266 -4.801 1.00 97.81 110 ASP A C 1
ATOM 817 O O . ASP A 1 110 ? 0.236 1.703 -5.542 1.00 97.81 110 ASP A O 1
ATOM 821 N N . GLU A 1 111 ? 1.760 3.324 -5.194 1.00 94.44 111 GLU A N 1
ATOM 822 C CA . GLU A 1 111 ? 1.806 3.855 -6.561 1.00 94.44 111 GLU A CA 1
ATOM 823 C C . GLU A 1 111 ? 0.447 4.255 -7.164 1.00 94.44 111 GLU A C 1
ATOM 825 O O . GLU A 1 111 ? 0.016 3.752 -8.197 1.00 94.44 111 GLU A O 1
ATOM 830 N N . LEU A 1 112 ? -0.202 5.269 -6.581 1.00 96.12 112 LEU A N 1
ATOM 831 C CA . LEU A 1 112 ? -1.462 5.842 -7.093 1.00 96.12 112 LEU A CA 1
ATOM 832 C C . LEU A 1 112 ? -1.437 6.194 -8.602 1.00 96.12 112 LEU A C 1
ATOM 834 O O . LEU A 1 112 ? -2.466 6.139 -9.273 1.00 96.12 112 LEU A O 1
ATOM 838 N N . ALA A 1 113 ? -0.270 6.570 -9.138 1.00 95.44 113 ALA A N 1
ATOM 839 C CA . ALA A 1 113 ? -0.087 6.949 -10.541 1.00 95.44 113 ALA A CA 1
ATOM 840 C C . ALA A 1 113 ? 0.205 5.765 -11.489 1.00 95.44 113 ALA A C 1
ATOM 842 O O . ALA A 1 113 ? 0.389 5.986 -12.692 1.00 95.44 113 ALA A O 1
ATOM 843 N N . HIS A 1 114 ? 0.258 4.535 -10.968 1.00 97.19 114 HIS A N 1
ATOM 844 C CA . HIS A 1 114 ? 0.577 3.335 -11.737 1.00 97.19 114 HIS A CA 1
ATOM 845 C C . HIS A 1 114 ? -0.405 3.097 -12.891 1.00 97.19 114 HIS A C 1
ATOM 847 O O . HIS A 1 114 ? -1.600 3.411 -12.815 1.00 97.19 114 HIS A O 1
ATOM 853 N N . THR A 1 115 ? 0.129 2.553 -13.986 1.00 97.62 115 THR A N 1
ATOM 854 C CA . THR A 1 115 ? -0.657 2.094 -15.137 1.00 97.62 115 THR A CA 1
ATOM 855 C C . THR A 1 115 ? -0.812 0.598 -15.031 1.00 97.62 115 THR A C 1
ATOM 857 O O . THR A 1 115 ? 0.186 -0.108 -15.138 1.00 97.62 115 THR A O 1
ATOM 860 N N . ASN A 1 116 ? -2.045 0.142 -14.846 1.00 97.38 116 ASN A N 1
ATOM 861 C CA . ASN A 1 116 ? -2.306 -1.268 -14.620 1.00 97.38 116 ASN A CA 1
ATOM 862 C C . ASN A 1 116 ? -1.917 -2.113 -15.841 1.00 97.38 116 ASN A C 1
ATOM 864 O O . ASN A 1 116 ? -1.911 -1.627 -16.981 1.00 97.38 116 ASN A O 1
ATOM 868 N N . ALA A 1 117 ? -1.614 -3.384 -15.593 1.00 95.75 117 ALA A N 1
ATOM 869 C CA . ALA A 1 117 ? -1.285 -4.352 -16.625 1.00 95.75 117 ALA A CA 1
ATOM 870 C C . ALA A 1 117 ? -2.364 -4.433 -17.733 1.00 95.75 117 ALA A C 1
ATOM 872 O O . ALA A 1 117 ? -3.560 -4.233 -17.491 1.00 95.75 117 ALA A O 1
ATOM 873 N N . PRO A 1 118 ? -1.979 -4.748 -18.983 1.00 94.12 118 PRO A N 1
ATOM 874 C CA . PRO A 1 118 ? -2.941 -4.985 -20.053 1.00 94.12 118 PRO A CA 1
ATOM 875 C C . PRO A 1 118 ? -3.946 -6.085 -19.686 1.00 94.12 118 PRO A C 1
ATOM 877 O O . PRO A 1 118 ? -3.558 -7.169 -19.262 1.00 94.12 118 PRO A O 1
ATOM 880 N N . GLY A 1 119 ? -5.237 -5.815 -19.891 1.00 92.25 119 GLY A N 1
ATOM 881 C CA . GLY A 1 119 ? -6.318 -6.739 -19.531 1.00 92.25 119 GLY A CA 1
ATOM 882 C C . GLY A 1 119 ? -6.876 -6.549 -18.116 1.00 92.25 119 GLY A C 1
ATOM 883 O O . GLY A 1 119 ? -7.876 -7.184 -17.790 1.00 92.25 119 GLY A O 1
ATOM 884 N N . SER A 1 120 ? -6.295 -5.658 -17.303 1.00 95.62 120 SER A N 1
ATOM 885 C CA . SER A 1 120 ? -6.889 -5.234 -16.031 1.00 95.62 120 SER A CA 1
ATOM 886 C C . SER A 1 120 ? -8.244 -4.549 -16.231 1.00 95.62 120 SER A C 1
ATOM 888 O O . SER A 1 120 ? -8.501 -3.933 -17.268 1.00 95.62 120 SER A O 1
ATOM 890 N N . ARG A 1 121 ? -9.099 -4.621 -15.200 1.00 95.44 121 ARG A N 1
ATOM 891 C CA . ARG A 1 121 ? -10.429 -3.990 -15.179 1.00 95.44 121 ARG A CA 1
ATOM 892 C C . ARG A 1 121 ? -10.357 -2.496 -15.501 1.00 95.44 121 ARG A C 1
ATOM 894 O O . ARG A 1 121 ? -11.112 -2.011 -16.341 1.00 95.44 121 ARG A O 1
ATOM 901 N N . HIS A 1 122 ? -9.435 -1.797 -14.845 1.00 98.00 122 HIS A N 1
ATOM 902 C CA . HIS A 1 122 ? -9.185 -0.377 -15.053 1.00 98.00 122 HIS A CA 1
ATOM 903 C C . HIS A 1 122 ? -7.774 -0.145 -15.575 1.00 98.00 122 HIS A C 1
ATOM 905 O O . HIS A 1 122 ? -6.851 -0.896 -15.270 1.00 98.00 122 HIS A O 1
ATOM 911 N N . THR A 1 123 ? -7.589 0.933 -16.336 1.00 97.38 123 THR A N 1
ATOM 912 C CA . THR A 1 123 ? -6.286 1.275 -16.941 1.00 97.38 123 THR A CA 1
ATOM 913 C C . THR A 1 123 ? -5.301 1.907 -15.956 1.00 97.38 123 THR A C 1
ATOM 915 O O . THR A 1 123 ? -4.093 1.924 -16.204 1.00 97.38 123 THR A O 1
ATOM 918 N N . LYS A 1 124 ? -5.798 2.476 -14.855 1.00 98.00 124 LYS A N 1
ATOM 919 C CA . LYS A 1 124 ? -5.001 3.215 -13.873 1.00 98.00 124 LYS A CA 1
ATOM 920 C C . LYS A 1 124 ? -5.381 2.814 -12.454 1.00 98.00 124 LYS A C 1
ATOM 922 O O . LYS A 1 124 ? -6.562 2.784 -12.129 1.00 98.00 124 LYS A O 1
ATOM 927 N N . ARG A 1 125 ? -4.378 2.684 -11.584 1.00 98.06 125 ARG A N 1
ATOM 928 C CA . ARG A 1 125 ? -4.530 2.329 -10.161 1.00 98.06 125 ARG A CA 1
ATOM 929 C C . ARG A 1 125 ? -5.489 3.249 -9.398 1.00 98.06 125 ARG A C 1
ATOM 931 O O . ARG A 1 125 ? -6.236 2.808 -8.533 1.00 98.06 125 ARG A O 1
ATOM 938 N N . TRP A 1 126 ? -5.511 4.544 -9.723 1.00 97.38 126 TRP A N 1
ATOM 939 C CA . TRP A 1 126 ? -6.438 5.488 -9.085 1.00 97.38 126 TRP A CA 1
ATOM 940 C C . TRP A 1 126 ? -7.915 5.196 -9.391 1.00 97.38 126 TRP A C 1
ATOM 942 O O . TRP A 1 126 ? -8.766 5.573 -8.591 1.00 97.38 126 TRP A O 1
ATOM 952 N N . GLN A 1 127 ? -8.221 4.536 -10.513 1.00 97.81 127 GLN A N 1
ATOM 953 C CA . GLN A 1 127 ? -9.580 4.106 -10.854 1.00 97.81 127 GLN A CA 1
ATOM 954 C C . GLN A 1 127 ? -9.993 2.913 -9.985 1.00 97.81 127 GLN A C 1
ATOM 956 O O . GLN A 1 127 ? -11.108 2.916 -9.479 1.00 97.81 127 GLN A O 1
ATOM 961 N N . ASP A 1 128 ? -9.074 1.973 -9.718 1.00 97.00 128 ASP A N 1
ATOM 962 C CA . ASP A 1 128 ? -9.303 0.878 -8.759 1.00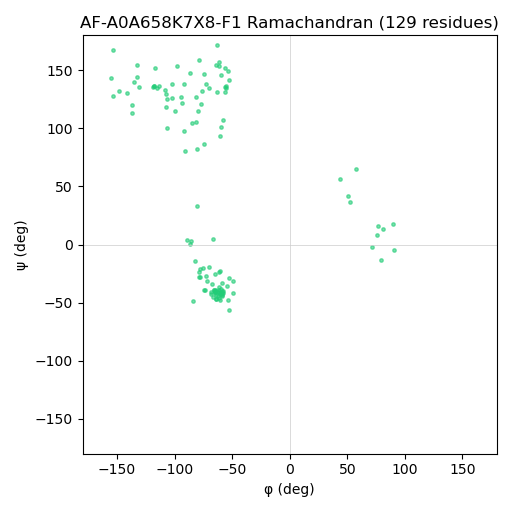 97.00 128 ASP A CA 1
ATOM 963 C C . ASP A 1 128 ? -9.599 1.407 -7.352 1.00 97.00 128 ASP A C 1
ATOM 965 O O . ASP A 1 128 ? -10.444 0.873 -6.651 1.00 97.00 128 ASP A O 1
ATOM 969 N N . ILE A 1 129 ? -8.912 2.475 -6.935 1.00 96.19 129 ILE A N 1
ATOM 970 C CA . ILE A 1 129 ? -9.117 3.114 -5.623 1.00 96.19 129 ILE A CA 1
ATOM 971 C C . ILE A 1 129 ? -10.438 3.900 -5.562 1.00 96.19 129 ILE A C 1
ATOM 973 O O . ILE A 1 129 ? -10.964 4.139 -4.474 1.00 96.19 129 ILE A O 1
ATOM 977 N N . GLN A 1 130 ? -10.937 4.380 -6.703 1.00 94.69 130 GLN A N 1
ATOM 978 C CA . GLN A 1 130 ? -12.167 5.169 -6.766 1.00 94.69 130 GLN A CA 1
ATOM 979 C C . GLN A 1 130 ? -13.432 4.303 -6.696 1.00 94.69 130 GLN A C 1
ATOM 981 O O . GLN A 1 130 ? -14.476 4.816 -6.270 1.00 94.69 130 GLN A O 1
ATOM 986 N N . GLU A 1 131 ? -13.345 3.056 -7.161 1.00 92.56 131 GLU A N 1
ATOM 987 C CA . GLU A 1 131 ? -14.422 2.063 -7.102 1.00 92.56 131 GLU A CA 1
ATOM 988 C C . GLU A 1 131 ? -14.723 1.626 -5.659 1.00 92.56 131 GLU A C 1
ATOM 990 O O . GLU A 1 131 ? -15.918 1.694 -5.286 1.00 92.56 131 GLU A O 1
#